Protein AF-A0A933B3X2-F1 (afdb_monomer)

pLDDT: mean 90.36, std 9.29, range [46.84, 97.25]

Mean predicted aligned error: 4.17 Å

Foldseek 3Di:
DWAFDWQWDDDVPFIKTWGFIAPPPDDSNDDTPDTFWIWGVPDVVTDTDGNPVVVVVCVVVPYHYDPVVVVVVVVVVVVVVVVPD

Secondary structure (DSSP, 8-state):
-EEEEEEEEEETTEEEEEEEEEETTS-TTS--SEEEEEEETTSSSPEEEE-HHHHHHHHHTTPEEPHHHHHHHHHHHHHHHHTT-

Nearest PDB structures (foldseek):
  8uu6-assembly1_p  TM=9.685E-01  e=1.517E-07  Listeria innocua
  8whx-assembly1_q  TM=9.776E-01  e=3.317E-07  Mycolicibacterium smegmatis MC2 155
  8cdv-assembly1_P  TM=8.604E-01  e=7.373E-08  Bacillus subtilis subsp. subtilis str. 168
  7nhn-assembly1_q  TM=9.586E-01  e=4.759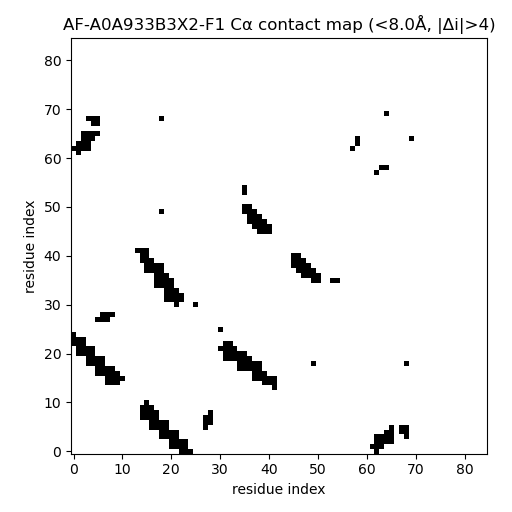E-07  Listeria monocytogenes EGD-e
  7jil-assembly1_u  TM=9.715E-01  e=5.700E-07  Flavobacterium johnsoniae

Radius of gyration: 13.32 Å; Cα contacts (8 Å, |Δi|>4): 132; chains: 1; bounding box: 35×32×35 Å

Sequence (85 aa):
MVIIRLQRRGTKKTPDHRIVVADKAHSQAGRVLETLGYYNPAYEPPKLTLNESRLTYWVSTGAQISPAVTSLVKRIKKTAATTRA

Solvent-accessib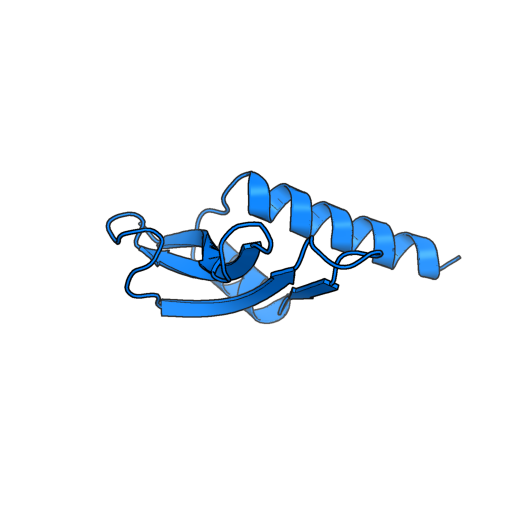le surface area (backbone atoms only — not comparable to full-atom values): 4869 Å² total; per-residue (Å²): 98,52,31,36,39,73,26,74,44,73,53,92,99,46,56,29,29,35,37,30,35,26,49,64,87,44,57,72,81,55,76,65,79,44,76,48,30,41,41,31,72,80,43,90,75,58,48,74,47,72,45,62,70,60,50,49,53,41,45,75,73,64,36,45,72,35,72,69,52,52,54,52,55,52,52,53,55,54,56,63,60,64,77,76,116

Structure (mmCIF, N/CA/C/O backbone):
data_AF-A0A933B3X2-F1
#
_entry.id   AF-A0A933B3X2-F1
#
loop_
_atom_site.group_PDB
_atom_site.id
_atom_site.type_symbol
_atom_site.label_atom_id
_atom_site.label_alt_id
_atom_site.label_comp_id
_atom_site.label_asym_id
_atom_site.label_entity_id
_atom_site.label_seq_id
_atom_site.pdbx_PDB_ins_code
_atom_site.Cartn_x
_atom_site.Cartn_y
_atom_site.Cartn_z
_atom_site.occupancy
_atom_site.B_iso_or_equiv
_atom_site.auth_seq_id
_atom_site.auth_comp_id
_atom_site.auth_asym_id
_atom_site.auth_atom_id
_atom_site.pdbx_PDB_model_num
ATOM 1 N N . MET A 1 1 ? -14.151 7.445 6.831 1.00 90.94 1 MET A N 1
ATOM 2 C CA . MET A 1 1 ? -13.340 6.244 7.183 1.00 90.94 1 MET A CA 1
ATOM 3 C C . MET A 1 1 ? -11.971 6.416 6.568 1.00 90.94 1 MET A C 1
ATOM 5 O O . MET A 1 1 ? -11.897 6.648 5.367 1.00 90.94 1 MET A O 1
ATOM 9 N N . VAL A 1 2 ? -10.905 6.258 7.351 1.00 95.62 2 VAL A N 1
ATOM 10 C CA . VAL A 1 2 ? -9.535 6.377 6.842 1.00 95.62 2 VAL A CA 1
ATOM 11 C C . VAL A 1 2 ? -9.142 5.112 6.077 1.00 95.62 2 VAL A C 1
ATOM 13 O O . VAL A 1 2 ? -9.254 3.998 6.588 1.00 95.62 2 VAL A O 1
ATOM 16 N N . ILE A 1 3 ? -8.693 5.289 4.836 1.00 96.38 3 ILE A N 1
ATOM 17 C CA . ILE A 1 3 ? -8.256 4.219 3.945 1.00 96.38 3 ILE A CA 1
ATOM 18 C C . ILE A 1 3 ? -6.872 4.528 3.371 1.00 96.38 3 ILE A C 1
ATOM 20 O O . ILE A 1 3 ? -6.571 5.655 2.974 1.00 96.38 3 ILE A O 1
ATOM 24 N N . ILE A 1 4 ? -6.041 3.494 3.288 1.00 96.50 4 ILE A N 1
ATOM 25 C CA . ILE A 1 4 ? -4.767 3.504 2.579 1.00 96.50 4 ILE A CA 1
ATOM 26 C C . ILE A 1 4 ? -5.019 2.975 1.164 1.00 96.50 4 ILE A C 1
ATOM 28 O O . ILE A 1 4 ? -5.341 1.797 0.954 1.00 96.50 4 ILE A O 1
ATOM 32 N N . ARG A 1 5 ? -4.901 3.859 0.174 1.00 95.31 5 ARG A N 1
ATOM 33 C CA . ARG A 1 5 ? -5.262 3.584 -1.224 1.00 95.31 5 ARG A CA 1
ATOM 34 C C . ARG A 1 5 ? -4.219 4.103 -2.205 1.00 95.31 5 ARG A C 1
ATOM 36 O O . ARG A 1 5 ? -3.386 4.938 -1.865 1.00 95.31 5 ARG A O 1
ATOM 43 N N . LEU A 1 6 ? -4.296 3.611 -3.441 1.00 95.81 6 LEU A N 1
ATOM 44 C CA . LEU A 1 6 ? -3.511 4.140 -4.551 1.00 95.81 6 LEU A CA 1
ATOM 45 C C . LEU A 1 6 ? -4.193 5.377 -5.134 1.00 95.81 6 LEU A C 1
ATOM 47 O O . LEU A 1 6 ? -5.341 5.324 -5.580 1.00 95.81 6 LEU A O 1
ATOM 51 N N . GLN A 1 7 ? -3.458 6.477 -5.181 1.00 95.50 7 GLN A N 1
ATOM 52 C CA . GLN A 1 7 ? -3.826 7.663 -5.935 1.00 95.50 7 GLN A CA 1
ATOM 53 C C . GLN A 1 7 ? -3.087 7.640 -7.267 1.00 95.50 7 GLN A C 1
ATOM 55 O O . GLN A 1 7 ? -1.860 7.752 -7.307 1.00 95.50 7 GLN A O 1
ATOM 60 N N . ARG A 1 8 ? -3.842 7.502 -8.359 1.00 93.38 8 ARG A N 1
ATOM 61 C CA . ARG A 1 8 ? -3.283 7.561 -9.708 1.00 93.38 8 ARG A CA 1
ATOM 62 C C . ARG A 1 8 ? -2.812 8.983 -10.024 1.00 93.38 8 ARG A C 1
ATOM 64 O O . ARG A 1 8 ? -3.510 9.967 -9.785 1.00 93.38 8 ARG A O 1
ATOM 71 N N . ARG A 1 9 ? -1.618 9.054 -10.584 1.00 92.38 9 ARG A N 1
ATOM 72 C CA . ARG A 1 9 ? -0.902 10.210 -11.114 1.00 92.38 9 ARG A CA 1
ATOM 73 C C . ARG A 1 9 ? -0.293 9.815 -12.467 1.00 92.38 9 ARG A C 1
ATOM 75 O O . ARG A 1 9 ? -0.509 8.709 -12.970 1.00 92.38 9 ARG A O 1
ATOM 82 N N . GLY A 1 10 ? 0.460 10.735 -13.056 1.00 89.69 10 GLY A N 1
ATOM 83 C CA . GLY A 1 10 ? 1.122 10.537 -14.340 1.00 89.69 10 GLY A CA 1
ATOM 84 C C . GLY A 1 10 ? 0.232 10.895 -15.523 1.00 89.69 10 GLY A C 1
ATOM 85 O O . GLY A 1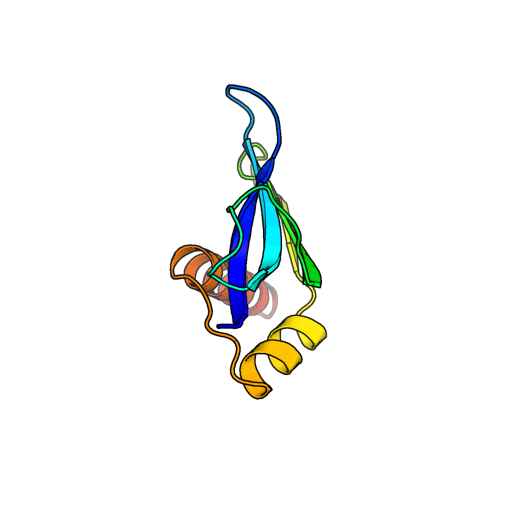 10 ? -0.816 11.528 -15.375 1.00 89.69 10 GLY A O 1
ATOM 86 N N . THR A 1 11 ? 0.682 10.509 -16.709 1.00 91.19 11 THR A N 1
ATOM 87 C CA . THR A 1 11 ? 0.037 10.860 -17.973 1.00 91.19 11 THR A CA 1
ATOM 88 C C . THR A 1 11 ? -0.618 9.634 -18.611 1.00 91.19 11 THR A C 1
ATOM 90 O O . THR A 1 11 ? -0.615 8.513 -18.084 1.00 91.19 11 THR A O 1
ATOM 93 N N . LYS A 1 12 ? -1.278 9.846 -19.752 1.00 90.00 12 LYS A N 1
ATOM 94 C CA . LYS A 1 12 ? -1.853 8.757 -20.544 1.00 90.00 12 LYS A CA 1
ATOM 95 C C . LYS A 1 12 ? -0.719 7.809 -20.968 1.00 90.00 12 LYS A C 1
ATOM 97 O O . LYS A 1 12 ? 0.271 8.264 -21.521 1.00 90.00 12 LYS A O 1
ATOM 102 N N . LYS A 1 13 ? -0.901 6.500 -20.747 1.00 89.31 13 LYS A N 1
ATOM 103 C CA . LYS A 1 13 ? 0.058 5.403 -21.023 1.00 89.31 13 LYS A CA 1
ATOM 104 C C . LYS A 1 13 ? 1.266 5.278 -20.078 1.00 89.31 13 LYS A C 1
ATOM 106 O O . LYS A 1 13 ? 1.947 4.264 -20.149 1.00 89.31 13 LYS A O 1
ATOM 111 N N . THR A 1 14 ? 1.480 6.206 -19.149 1.00 90.88 14 THR A N 1
ATOM 112 C CA . THR A 1 14 ? 2.534 6.107 -18.119 1.00 90.88 14 THR A CA 1
ATOM 113 C C . THR A 1 14 ? 1.967 6.459 -16.737 1.00 90.88 14 THR A C 1
ATOM 115 O O . THR A 1 14 ? 2.187 7.552 -16.206 1.00 90.88 14 THR A O 1
ATOM 118 N N . PRO A 1 15 ? 1.157 5.559 -16.145 1.00 91.62 15 PRO A N 1
ATOM 119 C CA . PRO A 1 15 ? 0.562 5.803 -14.842 1.00 91.62 15 PRO A CA 1
ATOM 120 C C . PRO A 1 15 ? 1.620 5.698 -13.738 1.00 91.62 15 PRO A C 1
ATOM 122 O O . PRO A 1 15 ? 2.358 4.720 -13.659 1.00 91.62 15 PRO A O 1
ATOM 125 N N . ASP A 1 16 ? 1.628 6.680 -12.848 1.00 93.94 16 ASP A N 1
ATOM 126 C CA . ASP A 1 16 ? 2.375 6.654 -11.591 1.00 93.94 16 ASP A CA 1
ATOM 127 C C . ASP A 1 16 ? 1.374 6.608 -10.434 1.00 93.94 16 ASP A C 1
ATOM 129 O O . ASP A 1 16 ? 0.269 7.135 -10.548 1.00 93.94 16 ASP A O 1
ATOM 133 N N . HIS A 1 17 ? 1.708 5.964 -9.325 1.00 95.12 17 HIS A N 1
ATOM 134 C CA . HIS A 1 17 ? 0.789 5.816 -8.205 1.00 95.12 17 HIS A CA 1
ATOM 135 C C . HIS A 1 17 ? 1.441 6.273 -6.912 1.00 95.12 17 HIS A C 1
ATOM 137 O O . HIS A 1 17 ? 2.547 5.873 -6.570 1.00 95.12 17 HIS A O 1
ATOM 143 N N . ARG A 1 18 ? 0.712 7.069 -6.133 1.00 95.94 18 ARG A N 1
ATOM 144 C CA . ARG A 1 18 ? 1.080 7.369 -4.747 1.00 95.94 18 ARG A CA 1
ATOM 145 C C . ARG A 1 18 ? 0.316 6.449 -3.812 1.00 95.94 18 ARG A C 1
ATOM 147 O O . ARG A 1 18 ? -0.884 6.247 -3.994 1.00 95.94 18 ARG A O 1
ATOM 154 N N . ILE A 1 19 ? 0.996 5.921 -2.805 1.00 96.12 19 ILE A N 1
ATOM 155 C CA . ILE A 1 19 ? 0.365 5.210 -1.694 1.00 96.12 19 ILE A CA 1
ATOM 156 C C . ILE A 1 19 ? 0.012 6.274 -0.661 1.00 96.12 19 ILE A C 1
ATOM 158 O O . ILE A 1 19 ? 0.902 6.890 -0.074 1.00 96.12 19 ILE A O 1
ATOM 162 N N . VAL A 1 20 ? -1.281 6.535 -0.482 1.00 97.00 20 VAL A N 1
ATOM 163 C CA . VAL A 1 20 ? -1.767 7.660 0.323 1.00 97.0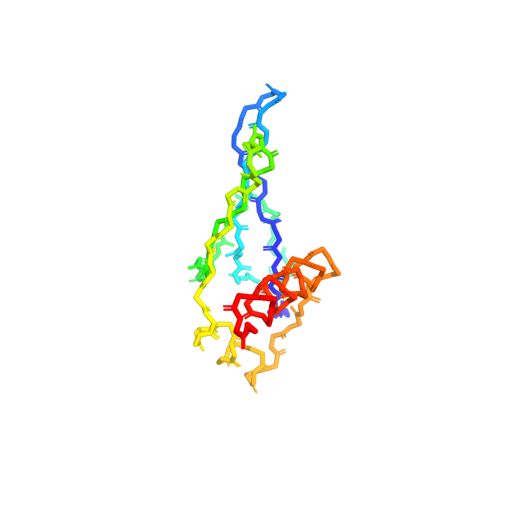0 20 VAL A CA 1
ATOM 164 C C . VAL A 1 20 ? -2.756 7.206 1.381 1.00 97.00 20 VAL A C 1
ATOM 166 O O . VAL A 1 20 ? -3.524 6.266 1.169 1.00 97.00 20 VAL A O 1
ATOM 169 N N . VAL A 1 21 ? -2.760 7.925 2.497 1.00 97.25 21 VAL A N 1
ATOM 170 C CA . VAL A 1 21 ? -3.789 7.853 3.530 1.00 97.25 21 VAL A CA 1
ATOM 171 C C . VAL A 1 21 ? -4.796 8.961 3.265 1.00 97.25 21 VAL A C 1
ATOM 173 O O . VAL A 1 21 ? -4.426 10.131 3.158 1.00 97.25 21 VAL A O 1
ATOM 176 N N . ALA A 1 22 ? -6.070 8.614 3.132 1.00 96.81 22 ALA A N 1
ATOM 177 C CA . ALA A 1 22 ? -7.139 9.578 2.898 1.00 96.81 22 ALA A CA 1
ATOM 178 C C . ALA A 1 22 ? -8.450 9.097 3.522 1.00 96.81 22 ALA A C 1
ATOM 180 O O . ALA A 1 22 ? -8.617 7.904 3.769 1.00 96.81 22 ALA A O 1
ATOM 181 N N . ASP A 1 23 ? -9.409 9.999 3.728 1.00 95.25 23 ASP A N 1
ATOM 182 C CA . ASP A 1 23 ? -10.778 9.555 3.990 1.00 95.25 23 ASP A CA 1
ATOM 183 C C . ASP A 1 23 ? -11.394 8.975 2.705 1.00 95.25 23 ASP A C 1
ATOM 185 O O . ASP A 1 23 ? -11.266 9.546 1.617 1.00 95.25 23 ASP A O 1
ATOM 189 N N . LYS A 1 24 ? -12.081 7.838 2.830 1.00 92.56 24 LYS A N 1
ATOM 190 C CA . LYS A 1 24 ? -12.844 7.180 1.766 1.00 92.56 24 LYS A CA 1
ATOM 191 C C . LYS A 1 24 ? -13.856 8.118 1.102 1.00 92.56 24 LYS A C 1
ATOM 193 O O . LYS A 1 24 ? -14.095 7.957 -0.091 1.00 92.56 24 LYS A O 1
ATOM 198 N N . ALA A 1 25 ? -14.418 9.079 1.839 1.00 92.94 25 ALA A N 1
ATOM 199 C CA . ALA A 1 25 ? -15.368 10.055 1.304 1.00 92.94 25 ALA A CA 1
ATOM 200 C C . ALA A 1 25 ? -14.741 10.994 0.257 1.00 92.94 25 ALA A C 1
ATOM 202 O O . ALA A 1 25 ? -15.441 11.523 -0.603 1.00 92.94 25 ALA A O 1
ATOM 203 N N . HIS A 1 26 ? -13.421 11.198 0.293 1.00 92.69 26 HIS A N 1
ATOM 204 C CA . HIS A 1 26 ? -12.744 12.053 -0.674 1.00 92.69 26 HIS A CA 1
ATOM 205 C C . HIS A 1 26 ? -12.496 11.339 -2.002 1.00 92.69 26 HIS A C 1
ATOM 207 O O . HIS A 1 26 ? -12.195 10.140 -2.050 1.00 92.69 26 HIS A O 1
ATOM 213 N N . SER A 1 27 ? -12.520 12.112 -3.091 1.00 92.88 27 SER A N 1
ATOM 214 C CA . SER A 1 27 ? -12.182 11.629 -4.430 1.00 92.88 27 SER A CA 1
ATOM 215 C C . SER A 1 27 ? -10.766 11.048 -4.482 1.00 92.88 27 SER A C 1
ATOM 217 O O . SER A 1 27 ? -9.870 11.458 -3.742 1.00 92.88 27 SER A O 1
ATOM 219 N N . GLN A 1 28 ? -10.546 10.080 -5.372 1.00 89.94 28 GLN A N 1
ATOM 220 C CA . GLN A 1 28 ? -9.278 9.348 -5.446 1.00 89.94 28 GLN A CA 1
ATOM 221 C C . GLN A 1 28 ? -8.077 10.244 -5.786 1.00 89.94 28 GLN A C 1
ATOM 223 O O . GLN A 1 28 ? -6.973 9.979 -5.319 1.00 89.94 28 GLN A O 1
ATOM 228 N N . ALA A 1 29 ? -8.293 11.309 -6.563 1.00 89.50 29 ALA A N 1
ATOM 229 C CA . ALA A 1 29 ? -7.277 12.302 -6.913 1.00 89.50 29 ALA A CA 1
ATOM 230 C C . ALA A 1 29 ? -7.288 13.552 -6.006 1.00 89.50 29 ALA A C 1
ATOM 232 O O . ALA A 1 29 ? -6.531 14.485 -6.268 1.00 89.50 29 ALA A O 1
ATOM 233 N N . GLY A 1 30 ? -8.145 13.582 -4.982 1.00 89.12 30 GLY A N 1
ATOM 234 C CA . GLY A 1 30 ? -8.387 14.747 -4.135 1.00 89.12 30 GLY A CA 1
ATOM 235 C C . GLY A 1 30 ? -7.422 14.892 -2.958 1.00 89.12 30 GLY A C 1
ATOM 236 O O . GLY A 1 30 ? -6.261 14.478 -3.012 1.00 89.12 30 GLY A O 1
ATOM 237 N N . ARG A 1 31 ? -7.927 15.512 -1.884 1.00 93.38 31 ARG A N 1
ATOM 238 C CA . ARG A 1 31 ? -7.183 15.770 -0.646 1.00 93.38 31 ARG A CA 1
ATOM 239 C C . ARG A 1 31 ? -6.780 14.462 0.038 1.00 93.38 31 ARG A C 1
ATOM 241 O O . ARG A 1 31 ? -7.580 13.534 0.158 1.00 93.38 31 ARG A O 1
ATOM 248 N N . VAL A 1 32 ? -5.545 14.433 0.525 1.00 96.12 32 VAL A N 1
ATOM 249 C CA . VAL A 1 32 ? -4.967 13.324 1.291 1.00 96.12 32 VAL A CA 1
ATOM 250 C C . VAL A 1 32 ? -4.499 13.821 2.654 1.00 96.12 32 VAL A C 1
ATOM 252 O O . VAL A 1 32 ? -4.227 15.010 2.816 1.00 96.12 32 VAL A O 1
ATOM 255 N N . LEU A 1 33 ? -4.431 12.914 3.626 1.00 94.75 33 LEU A N 1
ATOM 256 C CA . LEU A 1 33 ? -3.890 13.177 4.960 1.00 94.75 33 LEU A CA 1
ATOM 257 C C . LEU A 1 33 ? -2.363 13.063 4.944 1.00 94.75 33 LEU A C 1
ATOM 259 O O . LEU A 1 33 ? -1.670 13.951 5.424 1.00 94.75 33 LEU A O 1
ATOM 263 N N . GLU A 1 34 ? -1.845 11.986 4.348 1.00 95.19 34 GLU A N 1
ATOM 264 C CA . GLU A 1 34 ? -0.411 11.695 4.296 1.00 95.19 34 GLU A CA 1
ATOM 265 C C . GLU A 1 34 ? -0.059 10.861 3.056 1.00 95.19 34 GLU A C 1
ATOM 267 O O . GLU A 1 34 ? -0.851 10.032 2.600 1.00 95.19 34 GLU A O 1
ATOM 272 N N . THR A 1 35 ? 1.144 11.061 2.511 1.00 96.38 35 THR A N 1
ATOM 273 C CA . THR A 1 35 ? 1.713 10.201 1.461 1.00 96.38 35 THR A CA 1
ATOM 274 C C . THR A 1 35 ? 2.741 9.261 2.084 1.00 96.38 35 THR A C 1
ATOM 276 O O . THR A 1 35 ? 3.750 9.719 2.607 1.00 96.38 35 THR A O 1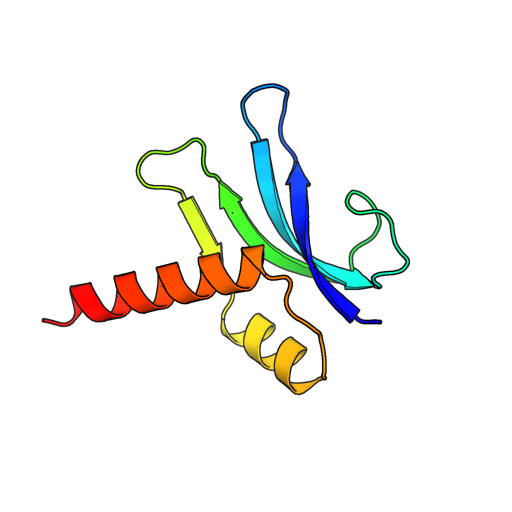
ATOM 279 N N . LEU A 1 36 ? 2.492 7.952 2.012 1.00 95.75 36 LEU A N 1
ATOM 280 C CA . LEU A 1 36 ? 3.346 6.913 2.602 1.00 95.75 36 LEU A CA 1
ATOM 281 C C . LEU A 1 36 ? 4.420 6.404 1.639 1.00 95.75 36 LEU A C 1
ATOM 283 O O . LEU A 1 36 ? 5.391 5.784 2.068 1.00 95.75 36 LEU A O 1
ATOM 287 N N . GLY A 1 37 ? 4.225 6.598 0.334 1.00 95.25 37 GLY A N 1
ATOM 288 C CA . GLY A 1 37 ? 5.114 6.026 -0.663 1.00 95.25 37 GLY A CA 1
ATOM 289 C C . GLY A 1 37 ? 4.669 6.224 -2.105 1.00 95.25 37 GLY A C 1
ATOM 290 O O . GLY A 1 37 ? 3.659 6.873 -2.392 1.00 95.25 37 GLY A O 1
ATOM 291 N N . TYR A 1 38 ? 5.431 5.612 -3.006 1.00 95.31 38 TYR A N 1
ATOM 292 C CA . TYR A 1 38 ? 5.286 5.708 -4.454 1.00 95.31 38 TYR A CA 1
ATOM 293 C C . TYR A 1 38 ? 5.392 4.326 -5.087 1.00 95.31 38 TYR A C 1
ATOM 295 O O . TYR A 1 38 ? 6.169 3.479 -4.646 1.00 95.31 38 TYR A O 1
ATOM 303 N N . TYR A 1 39 ? 4.614 4.112 -6.138 1.00 94.62 39 TYR A N 1
ATOM 304 C CA . TYR A 1 39 ? 4.600 2.898 -6.928 1.00 94.62 39 TYR A CA 1
ATOM 305 C C . TYR A 1 39 ? 4.520 3.246 -8.411 1.00 94.62 39 TYR A C 1
ATOM 307 O O . TYR A 1 39 ? 3.488 3.705 -8.905 1.00 94.62 39 TYR A O 1
ATOM 315 N N . ASN A 1 40 ? 5.603 2.959 -9.127 1.00 93.81 40 ASN A N 1
ATOM 316 C CA . ASN A 1 40 ? 5.693 3.185 -10.555 1.00 93.81 40 ASN A CA 1
ATOM 317 C C . ASN A 1 40 ? 5.850 1.848 -11.309 1.00 93.81 40 ASN A C 1
ATOM 319 O O . ASN A 1 40 ? 6.935 1.254 -11.287 1.00 93.81 40 ASN A O 1
ATOM 323 N N . PRO A 1 41 ? 4.781 1.370 -11.978 1.00 91.44 41 PRO A N 1
ATOM 324 C CA . PRO A 1 41 ? 4.806 0.139 -12.762 1.00 91.44 41 PRO A CA 1
ATOM 325 C C . PRO A 1 41 ? 5.502 0.274 -14.123 1.00 91.44 41 PRO A C 1
ATOM 327 O O . PRO A 1 41 ? 5.705 -0.743 -14.771 1.00 91.44 41 PRO A O 1
ATOM 330 N N . ALA A 1 42 ? 5.833 1.485 -14.584 1.00 89.88 42 ALA A N 1
ATOM 331 C CA . ALA A 1 42 ? 6.414 1.699 -15.912 1.00 89.88 42 ALA A CA 1
ATOM 332 C C . ALA A 1 42 ? 7.904 1.325 -16.000 1.00 89.88 42 ALA A C 1
ATOM 334 O O . ALA A 1 42 ? 8.452 1.269 -17.097 1.00 89.88 42 ALA A O 1
ATOM 335 N N . TYR A 1 43 ? 8.563 1.098 -14.862 1.00 87.88 43 TYR A N 1
ATOM 336 C CA . TYR A 1 43 ? 9.946 0.630 -14.813 1.00 87.88 43 TYR A CA 1
ATOM 337 C C . TYR A 1 43 ? 10.005 -0.892 -14.704 1.00 87.88 43 TYR A C 1
ATOM 339 O O . TYR A 1 43 ? 9.161 -1.510 -14.054 1.00 87.88 43 TYR A O 1
ATOM 347 N N . GLU A 1 44 ? 11.057 -1.474 -15.269 1.00 86.62 44 GLU A N 1
ATOM 348 C CA . GLU A 1 44 ? 11.375 -2.891 -15.144 1.00 86.62 44 GLU A CA 1
ATOM 349 C C . GLU A 1 44 ? 12.783 -3.017 -14.535 1.00 86.62 44 GLU A C 1
ATOM 351 O O . GLU A 1 44 ? 13.764 -2.699 -15.207 1.00 86.62 44 GLU A O 1
ATOM 356 N N . PRO A 1 45 ? 12.910 -3.374 -13.238 1.00 86.12 45 PRO A N 1
ATOM 357 C CA . PRO A 1 45 ? 11.852 -3.756 -12.293 1.00 86.12 45 PRO A CA 1
ATOM 358 C C . PRO A 1 45 ? 10.995 -2.568 -11.788 1.00 86.12 45 PRO A C 1
ATOM 360 O O . PRO A 1 45 ? 11.486 -1.436 -11.721 1.00 86.12 45 PRO A O 1
ATOM 363 N N . PRO A 1 46 ? 9.731 -2.806 -11.364 1.00 88.56 46 PRO A N 1
ATOM 364 C CA . PRO A 1 46 ? 8.859 -1.750 -10.850 1.00 88.56 46 PRO A CA 1
ATOM 365 C C . PRO A 1 46 ? 9.465 -1.029 -9.650 1.00 88.56 46 PRO A C 1
ATOM 367 O O . PRO A 1 46 ? 9.865 -1.664 -8.671 1.00 88.56 46 PRO A O 1
ATOM 370 N N . LYS A 1 47 ? 9.474 0.305 -9.695 1.00 89.81 47 LYS A N 1
ATOM 371 C CA . LYS A 1 47 ? 9.970 1.124 -8.585 1.00 89.81 47 LYS A CA 1
ATOM 372 C C . LYS A 1 47 ? 8.889 1.234 -7.520 1.00 89.81 47 LYS A C 1
ATOM 374 O O . LYS A 1 47 ? 7.790 1.722 -7.786 1.00 89.81 47 LYS A O 1
ATOM 379 N N . LEU A 1 48 ? 9.208 0.779 -6.316 1.00 91.88 48 LEU A N 1
AT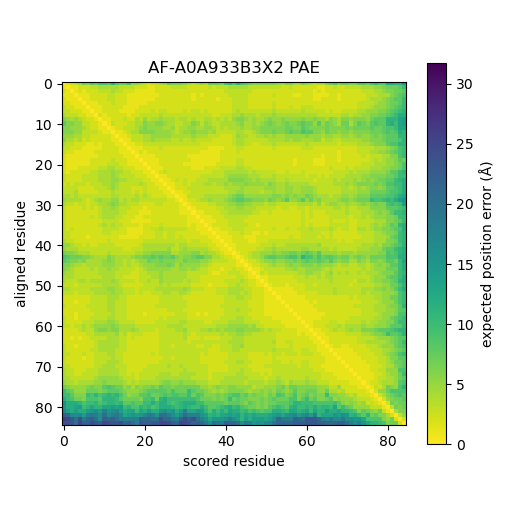OM 380 C CA . LEU A 1 48 ? 8.306 0.788 -5.175 1.00 91.88 48 LEU A CA 1
ATOM 381 C C . LEU A 1 48 ? 9.054 1.304 -3.950 1.00 91.88 48 LEU A C 1
ATOM 383 O O . LEU A 1 48 ? 10.030 0.702 -3.512 1.00 91.88 48 LEU A O 1
ATOM 387 N N . THR A 1 49 ? 8.573 2.413 -3.403 1.00 91.62 49 THR A N 1
ATOM 388 C CA . THR A 1 49 ? 9.099 3.029 -2.185 1.00 91.62 49 THR A CA 1
ATOM 389 C C . THR A 1 49 ? 7.961 3.137 -1.187 1.00 91.62 49 THR A C 1
ATOM 391 O O . THR A 1 49 ? 6.896 3.653 -1.526 1.00 91.62 49 THR A O 1
ATOM 394 N N . LEU A 1 50 ? 8.170 2.665 0.038 1.00 93.12 50 LEU A N 1
ATOM 395 C CA . LEU A 1 50 ? 7.146 2.655 1.075 1.00 93.12 50 LEU A CA 1
ATOM 396 C C . LEU A 1 50 ? 7.770 2.916 2.445 1.00 93.12 50 LEU A C 1
ATOM 398 O O . LEU A 1 50 ? 8.753 2.278 2.808 1.00 93.12 50 LEU A O 1
ATOM 402 N N . ASN A 1 51 ? 7.166 3.816 3.218 1.00 93.88 51 ASN A N 1
ATOM 403 C CA . ASN A 1 51 ? 7.499 4.008 4.622 1.00 93.88 51 ASN A CA 1
ATOM 404 C C . ASN A 1 51 ? 6.726 2.999 5.490 1.00 93.88 51 ASN A C 1
ATOM 406 O O . ASN A 1 51 ? 5.542 3.186 5.786 1.00 93.88 51 ASN A O 1
ATOM 410 N N . GLU A 1 52 ? 7.401 1.921 5.889 1.00 91.38 52 GLU A N 1
ATOM 411 C CA . GLU A 1 52 ? 6.806 0.837 6.680 1.00 91.38 52 GLU A CA 1
ATOM 412 C C . GLU A 1 52 ? 6.388 1.282 8.090 1.00 91.38 52 GLU A C 1
ATOM 414 O O . GLU A 1 52 ? 5.344 0.853 8.588 1.00 91.38 52 GLU A O 1
ATOM 419 N N . SER A 1 53 ? 7.147 2.188 8.713 1.00 93.06 53 SER A N 1
ATOM 420 C CA . SER A 1 53 ? 6.855 2.701 10.056 1.00 93.06 53 SER A CA 1
ATOM 421 C C . SER A 1 53 ? 5.531 3.462 10.082 1.00 93.06 53 SER A C 1
ATOM 423 O O . SER A 1 53 ? 4.670 3.210 10.927 1.00 93.06 53 SER A O 1
ATOM 425 N N . ARG A 1 54 ? 5.326 4.360 9.110 1.00 95.12 54 ARG A N 1
ATOM 426 C CA . ARG A 1 54 ? 4.077 5.127 8.992 1.00 95.12 54 ARG A CA 1
ATOM 427 C C . ARG A 1 54 ? 2.909 4.250 8.564 1.00 95.12 54 ARG A C 1
ATOM 429 O O . ARG A 1 54 ? 1.811 4.420 9.087 1.00 95.12 54 ARG A O 1
ATOM 436 N N . LEU A 1 55 ? 3.134 3.283 7.672 1.00 94.19 55 LEU A N 1
ATOM 437 C CA . LEU A 1 55 ? 2.100 2.313 7.314 1.00 94.19 55 LEU A CA 1
ATOM 438 C C . LEU A 1 55 ? 1.595 1.568 8.557 1.00 94.19 55 LEU A C 1
ATOM 440 O O . LEU A 1 55 ? 0.389 1.504 8.782 1.00 94.19 55 LEU A O 1
ATOM 444 N N . THR A 1 56 ? 2.512 1.046 9.372 1.00 94.38 56 THR A N 1
ATOM 445 C CA . THR A 1 56 ? 2.178 0.286 10.584 1.00 94.38 56 THR A CA 1
ATOM 446 C C . THR A 1 56 ? 1.385 1.136 11.575 1.00 94.38 56 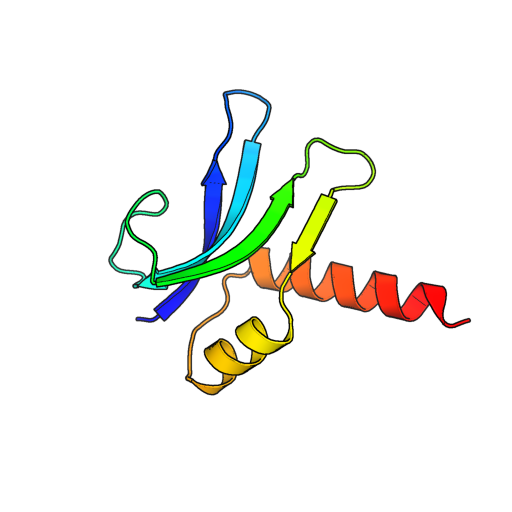THR A C 1
ATOM 448 O O . THR A 1 56 ? 0.364 0.679 12.080 1.00 94.38 56 THR A O 1
ATOM 451 N N . TYR A 1 57 ? 1.789 2.394 11.774 1.00 96.62 57 TYR A N 1
ATOM 452 C CA . TYR A 1 57 ? 1.070 3.351 12.619 1.00 96.62 57 TYR A CA 1
ATOM 453 C C . TYR A 1 57 ? -0.381 3.586 12.167 1.00 96.62 57 TYR A C 1
ATOM 455 O O . TYR A 1 57 ? -1.313 3.582 12.973 1.00 96.62 57 TYR A O 1
ATOM 463 N N . TRP A 1 58 ? -0.610 3.787 10.869 1.00 95.69 58 TRP A N 1
ATOM 464 C CA . TRP A 1 58 ? -1.965 4.030 10.373 1.00 95.69 58 TRP A CA 1
ATOM 465 C C . TRP A 1 58 ? -2.844 2.788 10.476 1.00 95.69 58 TRP A C 1
ATOM 467 O O . TRP A 1 58 ? -4.013 2.895 10.841 1.00 95.69 58 TRP A O 1
ATOM 477 N N . VAL A 1 59 ? -2.276 1.610 10.218 1.00 94.62 59 VAL A N 1
ATOM 478 C CA . VAL A 1 59 ? -2.978 0.333 10.386 1.00 94.62 59 VAL A CA 1
ATOM 479 C C . VAL A 1 59 ? -3.338 0.097 11.853 1.00 94.62 59 VAL A C 1
ATOM 481 O O . VAL A 1 59 ? -4.476 -0.269 12.133 1.00 94.62 59 VAL A O 1
ATOM 484 N N . SER A 1 60 ? -2.431 0.373 12.798 1.00 95.44 60 SER A N 1
ATOM 485 C CA . SER A 1 60 ? -2.727 0.250 14.233 1.00 95.44 60 SER A CA 1
ATOM 486 C C . SER A 1 60 ? -3.775 1.256 14.712 1.00 95.44 60 SER A C 1
ATOM 488 O O . SER A 1 60 ? -4.526 0.966 15.634 1.00 95.44 60 SER A O 1
ATOM 490 N N . THR A 1 61 ? -3.865 2.417 14.059 1.00 95.12 61 THR A N 1
ATOM 491 C CA . THR A 1 61 ? -4.894 3.441 14.319 1.00 95.12 61 THR A CA 1
ATOM 492 C C . THR A 1 61 ? -6.262 3.066 13.716 1.00 95.12 61 THR A C 1
ATOM 494 O O . THR A 1 61 ? -7.245 3.778 13.901 1.00 95.12 61 THR A O 1
ATOM 497 N N . GLY A 1 62 ? -6.361 1.941 12.998 1.00 93.75 62 GLY A N 1
ATOM 498 C CA . GLY A 1 62 ? -7.610 1.448 12.411 1.00 93.75 62 GLY A CA 1
ATOM 499 C C . GLY A 1 62 ? -7.840 1.857 10.953 1.00 93.75 62 GLY A C 1
ATOM 500 O O . GLY A 1 62 ? -8.957 1.725 10.449 1.00 93.75 62 GLY A O 1
ATOM 501 N N . ALA A 1 63 ? -6.815 2.346 10.245 1.00 96.00 63 ALA A N 1
ATOM 502 C CA . ALA A 1 63 ? -6.926 2.598 8.811 1.00 96.00 63 ALA A CA 1
ATOM 503 C C . ALA A 1 63 ? -7.049 1.279 8.031 1.00 96.00 63 ALA A C 1
ATOM 505 O O . ALA A 1 63 ? -6.262 0.348 8.212 1.00 96.00 63 ALA A O 1
ATOM 506 N N . GLN A 1 64 ? -8.005 1.216 7.103 1.00 95.38 64 GLN A N 1
ATOM 507 C CA . GLN A 1 64 ? -8.175 0.047 6.238 1.00 95.38 64 GLN A CA 1
ATOM 508 C C . GLN A 1 64 ? -7.225 0.105 5.037 1.00 95.38 64 GLN A C 1
ATOM 510 O O . GLN A 1 64 ? -7.033 1.162 4.440 1.00 95.38 64 GLN A O 1
ATOM 515 N N . ILE A 1 65 ? -6.657 -1.032 4.633 1.00 95.75 65 ILE A N 1
ATOM 516 C CA . ILE A 1 65 ? -5.774 -1.121 3.460 1.00 95.75 65 ILE A CA 1
ATOM 517 C C . ILE A 1 65 ? -6.565 -1.641 2.257 1.00 95.75 65 ILE A C 1
ATOM 519 O O . ILE A 1 65 ? -7.244 -2.662 2.342 1.00 95.75 65 ILE A O 1
ATOM 523 N N . SER A 1 66 ? -6.458 -0.965 1.112 1.00 95.50 66 SER A N 1
ATOM 524 C CA . SER A 1 66 ? -7.064 -1.451 -0.136 1.00 95.50 66 SER A CA 1
ATOM 525 C C . SER A 1 66 ? -6.382 -2.730 -0.670 1.00 95.50 66 SER A C 1
ATOM 527 O O . SER A 1 66 ? -5.168 -2.887 -0.505 1.00 95.50 66 SER A O 1
ATOM 529 N N . PRO A 1 67 ? -7.100 -3.617 -1.392 1.00 94.94 67 PRO A N 1
ATOM 530 C CA . PRO A 1 67 ? -6.540 -4.882 -1.886 1.00 94.94 67 PRO A CA 1
ATOM 531 C C . PRO A 1 67 ? -5.269 -4.720 -2.735 1.00 94.94 67 PRO A C 1
ATOM 533 O O . PRO A 1 67 ? -4.319 -5.486 -2.584 1.00 94.94 67 PRO A O 1
ATOM 536 N N . ALA A 1 68 ? -5.216 -3.688 -3.584 1.00 92.62 68 ALA A N 1
ATOM 537 C CA . ALA A 1 68 ? -4.052 -3.403 -4.422 1.00 92.62 68 ALA A CA 1
ATOM 538 C C . ALA A 1 68 ? -2.807 -3.049 -3.590 1.00 92.62 68 ALA A C 1
ATOM 540 O O . ALA A 1 68 ? -1.719 -3.556 -3.858 1.00 92.62 68 ALA A O 1
ATOM 541 N N . VAL A 1 69 ? -2.967 -2.225 -2.548 1.00 93.94 69 VAL A N 1
ATOM 542 C CA . VAL A 1 69 ? -1.862 -1.869 -1.643 1.00 93.94 69 VAL A CA 1
ATOM 543 C C . VAL A 1 69 ? -1.412 -3.094 -0.847 1.00 93.94 69 VAL A C 1
ATOM 545 O O . VAL A 1 69 ? -0.213 -3.319 -0.718 1.00 93.94 69 VAL A O 1
ATOM 548 N N . THR A 1 70 ? -2.340 -3.942 -0.396 1.00 94.62 70 THR A N 1
ATOM 549 C CA . THR A 1 70 ? -2.009 -5.206 0.283 1.00 94.62 70 THR A CA 1
ATOM 550 C C . THR A 1 70 ? -1.127 -6.107 -0.586 1.00 94.62 70 THR A C 1
ATOM 552 O O . THR A 1 70 ? -0.134 -6.651 -0.101 1.00 94.62 70 THR A O 1
ATOM 555 N N . SER A 1 71 ? -1.439 -6.238 -1.878 1.00 93.12 71 SER A N 1
ATOM 556 C CA . SER A 1 71 ? -0.617 -7.003 -2.825 1.00 93.12 71 SER A CA 1
ATOM 557 C C . SER A 1 71 ? 0.784 -6.407 -3.008 1.00 93.12 71 SER A C 1
ATOM 559 O O . SER A 1 71 ? 1.764 -7.152 -3.048 1.00 93.12 71 SER A O 1
ATOM 561 N N . LEU A 1 72 ? 0.907 -5.075 -3.056 1.00 91.62 72 LEU A N 1
ATOM 562 C CA . LEU A 1 72 ? 2.207 -4.397 -3.144 1.00 91.62 72 LEU A CA 1
ATOM 563 C C . LEU A 1 72 ? 3.054 -4.612 -1.884 1.00 91.62 72 LEU A C 1
ATOM 565 O O . LEU A 1 72 ? 4.225 -4.964 -1.995 1.00 91.62 72 LEU A O 1
ATOM 569 N N . VAL A 1 73 ? 2.462 -4.482 -0.694 1.00 90.31 73 VAL A N 1
ATOM 570 C CA . VAL A 1 73 ? 3.158 -4.724 0.583 1.00 90.31 73 VAL A CA 1
ATOM 571 C C . VAL A 1 73 ? 3.663 -6.167 0.665 1.00 90.31 73 VAL A C 1
ATOM 573 O O . VAL A 1 73 ? 4.807 -6.404 1.052 1.00 90.31 73 VAL A O 1
ATOM 576 N N . LYS A 1 74 ? 2.851 -7.146 0.245 1.00 90.25 74 LYS A N 1
ATOM 577 C CA . LYS A 1 74 ? 3.277 -8.555 0.173 1.00 90.25 74 LYS A CA 1
ATOM 578 C 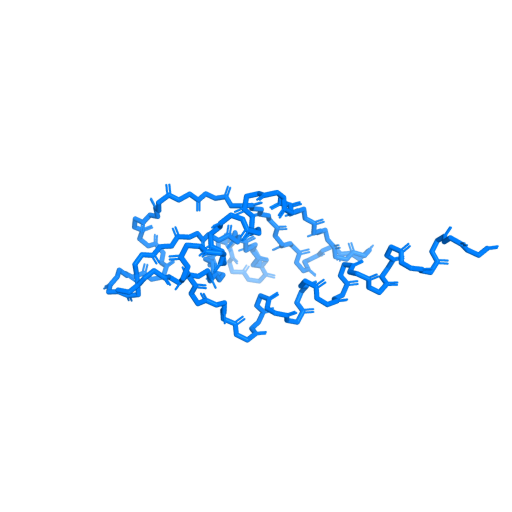C . LYS A 1 74 ? 4.467 -8.749 -0.771 1.00 90.25 74 LYS A C 1
ATOM 580 O O . LYS A 1 74 ? 5.385 -9.497 -0.438 1.00 90.25 74 LYS A O 1
ATOM 585 N N . ARG A 1 75 ? 4.479 -8.062 -1.920 1.00 86.88 75 ARG A N 1
ATOM 586 C CA . ARG A 1 75 ? 5.588 -8.119 -2.884 1.00 86.88 75 ARG A CA 1
ATOM 587 C C . ARG A 1 75 ? 6.895 -7.606 -2.276 1.00 86.88 75 ARG A C 1
ATOM 589 O O . ARG A 1 75 ? 7.909 -8.272 -2.442 1.00 86.88 75 ARG A O 1
ATOM 596 N N . ILE A 1 76 ? 6.861 -6.500 -1.526 1.00 83.88 76 ILE A N 1
ATOM 597 C CA . ILE A 1 76 ? 8.040 -5.964 -0.814 1.00 83.88 76 ILE A CA 1
ATOM 598 C C . ILE A 1 76 ? 8.594 -7.003 0.163 1.00 83.88 76 ILE A C 1
ATOM 600 O O . ILE A 1 76 ? 9.778 -7.334 0.108 1.00 83.88 76 ILE A O 1
ATOM 604 N N . LYS A 1 77 ? 7.727 -7.568 1.015 1.00 82.12 77 LYS A N 1
ATOM 605 C CA . LYS A 1 77 ? 8.134 -8.561 2.020 1.00 82.12 77 LYS A CA 1
ATOM 606 C C . LYS A 1 77 ? 8.780 -9.799 1.390 1.00 82.12 77 LYS A C 1
ATOM 608 O O . LYS A 1 77 ? 9.772 -10.296 1.913 1.00 82.12 77 LYS A O 1
ATOM 613 N N . LYS A 1 78 ? 8.256 -10.274 0.252 1.00 80.25 78 LYS A N 1
ATOM 614 C CA . LYS A 1 78 ? 8.837 -11.409 -0.486 1.00 80.25 78 LYS A CA 1
ATOM 615 C C . LYS A 1 78 ? 10.235 -11.088 -1.025 1.00 80.25 78 LYS A C 1
ATOM 617 O O . LYS A 1 78 ? 11.137 -11.914 -0.896 1.00 80.25 78 LYS A O 1
ATOM 622 N N . THR A 1 79 ? 10.420 -9.900 -1.603 1.00 76.31 79 THR A N 1
ATOM 623 C CA . THR A 1 79 ? 11.730 -9.466 -2.107 1.00 76.31 79 THR A CA 1
ATOM 624 C C . THR A 1 79 ? 12.753 -9.390 -0.973 1.00 76.31 79 THR A C 1
ATOM 626 O O . THR A 1 79 ? 13.824 -9.974 -1.091 1.00 76.31 79 THR A O 1
ATOM 629 N N . ALA A 1 80 ? 12.400 -8.769 0.158 1.00 71.56 80 ALA A N 1
ATOM 630 C CA . ALA A 1 80 ? 13.293 -8.645 1.313 1.00 71.56 80 ALA A CA 1
ATOM 631 C C . ALA A 1 80 ? 13.717 -10.001 1.913 1.00 71.56 80 ALA A C 1
ATOM 633 O O . ALA A 1 80 ? 14.846 -10.140 2.378 1.00 71.56 80 ALA A O 1
ATOM 634 N N . ALA A 1 81 ? 12.835 -11.007 1.887 1.00 68.25 81 ALA A N 1
ATOM 635 C CA . ALA A 1 81 ? 13.148 -12.354 2.364 1.00 68.25 81 ALA A CA 1
ATOM 636 C C . ALA A 1 81 ? 14.127 -13.108 1.444 1.00 68.25 81 ALA A C 1
ATOM 638 O O . ALA A 1 81 ? 14.907 -13.920 1.926 1.00 68.25 81 ALA A O 1
ATOM 639 N N . THR A 1 82 ? 14.106 -12.830 0.136 1.00 67.75 82 THR A N 1
ATOM 640 C CA . THR A 1 82 ? 14.932 -13.546 -0.855 1.00 67.75 82 THR A CA 1
ATOM 641 C C . THR A 1 82 ? 16.400 -13.108 -0.809 1.00 67.75 82 THR A C 1
ATOM 643 O O . THR A 1 82 ? 17.285 -13.905 -1.076 1.00 67.75 82 THR A O 1
ATOM 646 N N . THR A 1 83 ? 16.678 -11.857 -0.434 1.00 58.78 83 THR A N 1
ATOM 647 C CA . THR A 1 83 ? 18.047 -11.309 -0.356 1.00 58.78 83 THR A CA 1
ATOM 648 C C . THR A 1 83 ? 18.829 -11.769 0.886 1.00 58.78 83 THR A C 1
ATOM 650 O O . THR A 1 83 ? 20.010 -11.472 1.001 1.00 58.78 83 THR A O 1
ATOM 653 N N . ARG A 1 84 ? 18.193 -12.464 1.839 1.00 51.53 84 ARG A N 1
ATOM 654 C CA . ARG A 1 84 ? 18.806 -12.884 3.117 1.00 51.53 84 ARG A CA 1
ATOM 655 C C . ARG A 1 84 ? 19.244 -14.359 3.160 1.00 51.53 84 ARG A C 1
ATOM 657 O O . ARG A 1 84 ? 19.388 -14.896 4.255 1.00 51.53 84 ARG A O 1
ATOM 664 N N . ALA A 1 85 ? 19.435 -14.998 2.009 1.00 46.84 85 ALA A N 1
ATOM 665 C CA . ALA A 1 85 ? 20.005 -16.342 1.881 1.00 46.84 85 ALA A CA 1
ATOM 666 C C . ALA A 1 85 ? 21.381 -16.254 1.215 1.00 46.84 85 ALA A C 1
ATOM 668 O O . ALA A 1 85 ? 2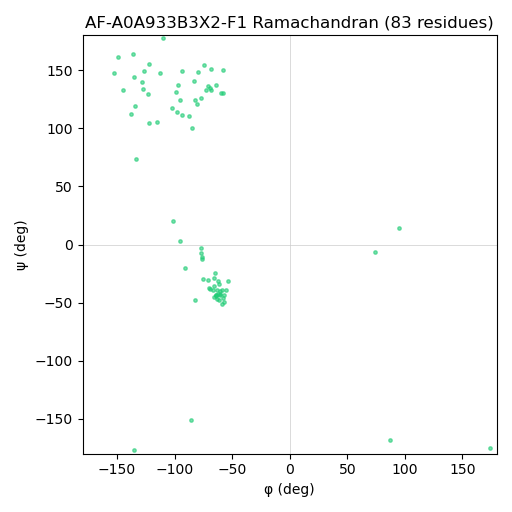2.274 -17.014 1.642 1.00 46.84 85 ALA A O 1
#